Protein AF-A0A6G3S264-F1 (afdb_monomer_lite)

Secondary structure (DSSP, 8-state):
--------PPP--------GGGTT--GGGSEETTEEHHHHHHHHHH-

Structure (mmCIF, N/CA/C/O backbone):
data_AF-A0A6G3S264-F1
#
_entry.id   AF-A0A6G3S264-F1
#
loop_
_atom_site.group_PDB
_atom_site.id
_atom_site.type_symbol
_atom_site.label_atom_id
_atom_site.label_alt_id
_atom_site.label_comp_id
_atom_site.label_asym_id
_atom_site.label_entity_id
_atom_site.label_seq_id
_atom_site.pdbx_PDB_ins_code
_atom_site.Cartn_x
_atom_site.Cartn_y
_atom_site.Cartn_z
_atom_site.occupancy
_atom_site.B_iso_or_equiv
_atom_site.auth_seq_id
_atom_site.auth_comp_id
_atom_site.auth_asym_id
_atom_site.auth_atom_id
_atom_site.pdbx_PDB_model_num
ATOM 1 N N . MET A 1 1 ? -26.168 13.652 31.453 1.00 51.38 1 MET A N 1
ATOM 2 C CA . MET A 1 1 ? -26.426 12.518 30.545 1.00 51.38 1 MET A CA 1
ATOM 3 C C . MET A 1 1 ? -25.161 12.301 29.744 1.00 51.38 1 MET A C 1
ATOM 5 O O . MET A 1 1 ? -24.843 13.119 28.898 1.00 51.38 1 MET A O 1
ATOM 9 N N . THR A 1 2 ? -24.373 11.301 30.120 1.00 68.44 2 THR A N 1
ATOM 10 C CA . THR A 1 2 ? -23.154 10.903 29.415 1.00 68.44 2 THR A CA 1
ATOM 11 C C . THR A 1 2 ? -23.510 9.814 28.418 1.00 68.44 2 THR A C 1
ATOM 13 O O . THR A 1 2 ? -23.931 8.729 28.818 1.00 68.44 2 THR A O 1
ATOM 16 N N . THR A 1 3 ? -23.313 10.086 27.136 1.00 53.09 3 THR A N 1
ATOM 17 C CA . THR A 1 3 ? -23.223 9.056 26.103 1.00 53.09 3 THR A CA 1
ATOM 18 C C . THR A 1 3 ? -21.955 9.380 25.338 1.00 53.09 3 THR A C 1
ATOM 20 O O . THR A 1 3 ? -21.860 10.436 24.724 1.00 53.09 3 THR A O 1
ATOM 23 N N . GLY A 1 4 ? -20.932 8.545 25.515 1.00 63.28 4 GLY A N 1
ATOM 24 C CA . GLY A 1 4 ? -19.669 8.674 24.803 1.00 63.28 4 GLY A CA 1
ATOM 25 C C . GLY A 1 4 ? -19.904 8.358 23.337 1.00 63.28 4 GLY A C 1
ATOM 26 O O . GLY A 1 4 ? -19.883 7.196 22.945 1.00 63.28 4 GLY A O 1
ATOM 27 N N . GLU A 1 5 ? -20.179 9.388 22.553 1.00 66.75 5 GLU A N 1
ATOM 28 C CA . GLU A 1 5 ? -20.027 9.331 21.112 1.00 66.75 5 GLU A CA 1
ATOM 29 C C . GLU A 1 5 ? -18.521 9.254 20.871 1.00 66.75 5 GLU A C 1
ATOM 31 O O . GLU A 1 5 ? -17.773 10.180 21.183 1.00 66.75 5 GLU A O 1
ATOM 36 N N . THR A 1 6 ? -18.033 8.083 20.472 1.00 72.25 6 THR A N 1
ATOM 37 C CA . THR A 1 6 ? -16.667 7.980 19.969 1.00 72.25 6 THR A CA 1
ATOM 38 C C . THR A 1 6 ? -16.5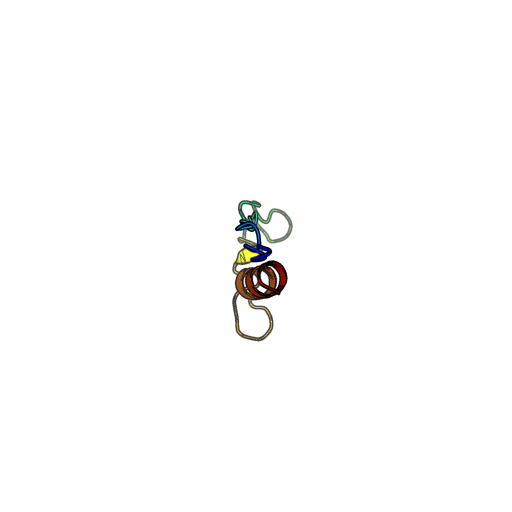98 8.860 18.733 1.00 72.25 6 THR A C 1
ATOM 40 O O . THR A 1 6 ? -17.220 8.505 17.733 1.00 72.25 6 THR A O 1
ATOM 43 N N . ASP A 1 7 ? -15.888 9.989 18.821 1.00 82.00 7 ASP A N 1
ATOM 44 C CA . ASP A 1 7 ? -15.618 10.855 17.671 1.00 82.00 7 ASP A CA 1
ATOM 45 C C . ASP A 1 7 ? -15.204 9.990 16.474 1.00 82.00 7 ASP A C 1
ATOM 47 O O . ASP A 1 7 ? -14.310 9.141 16.580 1.00 82.00 7 ASP A O 1
ATOM 51 N N . GLU A 1 8 ? -15.873 10.170 15.336 1.00 85.38 8 GLU A N 1
ATOM 52 C CA . GLU A 1 8 ? -15.546 9.432 14.122 1.00 85.38 8 GLU A CA 1
ATOM 53 C C . GLU A 1 8 ? -14.170 9.876 13.606 1.00 85.38 8 GLU A C 1
ATOM 55 O O . GLU A 1 8 ? -13.995 10.974 13.077 1.00 85.38 8 GLU A O 1
ATOM 60 N N . VAL A 1 9 ? -13.168 9.005 13.747 1.00 88.00 9 VAL A N 1
ATOM 61 C CA . VAL A 1 9 ? -11.802 9.268 13.278 1.00 88.00 9 VAL A CA 1
ATOM 62 C C . VAL A 1 9 ? -11.565 8.598 11.926 1.00 88.00 9 VAL A C 1
ATOM 64 O O . VAL A 1 9 ? -11.664 7.378 11.784 1.00 88.00 9 VAL A O 1
ATOM 67 N N . ALA A 1 10 ? -11.180 9.392 10.925 1.00 92.44 10 ALA A N 1
ATOM 68 C CA . ALA A 1 10 ? -10.780 8.887 9.616 1.00 92.44 10 ALA A CA 1
ATOM 69 C C . ALA A 1 10 ? -9.287 8.514 9.573 1.00 92.44 10 ALA A C 1
ATOM 71 O O . ALA A 1 10 ? -8.420 9.284 9.986 1.00 92.44 10 ALA A O 1
ATOM 72 N N . GLY A 1 11 ? -8.977 7.352 8.992 1.00 93.06 11 GLY A N 1
ATOM 73 C CA . GLY A 1 11 ? -7.609 6.929 8.685 1.00 93.06 11 GLY A CA 1
ATOM 74 C C . GLY A 1 11 ? -7.249 7.153 7.212 1.00 93.06 11 GLY A C 1
ATOM 75 O O . GLY A 1 11 ? -8.007 6.769 6.322 1.00 93.06 11 GLY A O 1
ATOM 76 N N . LEU A 1 12 ? -6.067 7.718 6.940 1.00 94.94 12 LEU A N 1
ATOM 77 C CA . LEU A 1 12 ? -5.539 7.927 5.585 1.00 94.94 12 LEU A CA 1
ATOM 78 C C . LEU A 1 12 ? -4.230 7.155 5.383 1.00 94.94 12 LEU A C 1
ATOM 80 O O . LEU A 1 12 ? -3.227 7.420 6.042 1.00 94.94 12 LEU A O 1
ATOM 84 N N . LEU A 1 13 ? -4.217 6.237 4.415 1.00 96.62 13 LEU A N 1
ATOM 85 C CA . LEU A 1 13 ? -3.017 5.511 4.003 1.00 96.62 13 LEU A CA 1
ATOM 86 C C . LEU A 1 13 ? -2.482 6.062 2.676 1.00 96.62 13 LEU A C 1
ATOM 88 O O . LEU A 1 13 ? -3.085 5.873 1.621 1.00 96.62 13 LEU A O 1
ATOM 92 N N . LEU A 1 14 ? -1.308 6.692 2.711 1.00 96.56 14 LEU A N 1
ATOM 93 C CA . LEU A 1 14 ? -0.644 7.200 1.510 1.00 96.56 14 LEU A CA 1
ATOM 94 C C . LEU A 1 14 ? 0.120 6.079 0.787 1.00 96.56 14 LEU A C 1
ATOM 96 O O . LEU A 1 14 ? 1.077 5.516 1.318 1.00 96.56 14 LEU A O 1
ATOM 100 N N . ALA A 1 15 ? -0.275 5.784 -0.455 1.00 96.06 15 ALA A N 1
ATOM 101 C CA . ALA A 1 15 ? 0.285 4.692 -1.262 1.00 96.06 15 ALA A CA 1
ATOM 102 C C . ALA A 1 15 ? 0.753 5.118 -2.673 1.00 96.06 15 ALA A C 1
ATOM 104 O O . ALA A 1 15 ? 0.940 4.274 -3.545 1.00 96.06 15 ALA A O 1
ATOM 105 N N . ALA A 1 16 ? 0.992 6.413 -2.903 1.00 96.19 16 ALA A N 1
ATOM 106 C CA . ALA A 1 16 ? 1.322 6.985 -4.218 1.00 96.19 16 ALA A CA 1
ATOM 107 C C . ALA A 1 16 ? 2.835 7.017 -4.553 1.00 96.19 16 ALA A C 1
ATOM 109 O O . ALA A 1 16 ? 3.291 7.795 -5.389 1.00 96.19 16 ALA A O 1
ATOM 110 N N . GLY A 1 17 ? 3.654 6.208 -3.876 1.00 96.38 17 GLY A N 1
ATOM 111 C CA . GLY A 1 17 ? 5.106 6.202 -4.075 1.00 96.38 17 GLY A CA 1
ATOM 112 C C . GLY A 1 17 ? 5.532 5.463 -5.349 1.00 96.38 17 GLY A C 1
ATOM 113 O O . GLY A 1 17 ? 5.201 4.294 -5.528 1.00 96.38 17 GLY A O 1
ATOM 114 N N . GLY A 1 18 ? 6.371 6.090 -6.179 1.00 95.94 18 GLY A N 1
ATOM 115 C CA . GLY A 1 18 ? 6.791 5.552 -7.485 1.00 95.94 18 GLY A CA 1
ATOM 116 C C . GLY A 1 18 ? 7.752 4.353 -7.476 1.00 95.94 18 GLY A C 1
ATOM 117 O O . GLY A 1 18 ? 8.297 4.019 -8.518 1.00 95.94 18 GLY A O 1
ATOM 118 N N . GLY A 1 19 ? 8.045 3.737 -6.325 1.00 96.69 19 GLY A N 1
ATOM 119 C CA . GLY A 1 19 ? 8.792 2.470 -6.284 1.00 96.69 19 GLY A CA 1
ATOM 120 C C . GLY A 1 19 ? 10.162 2.475 -6.980 1.00 96.69 19 GLY A C 1
ATOM 121 O O . GLY A 1 19 ? 10.565 1.457 -7.530 1.00 96.69 19 GLY A O 1
ATOM 122 N N . ARG A 1 20 ? 10.899 3.599 -6.978 1.00 97.00 20 ARG A N 1
ATOM 123 C CA . ARG A 1 20 ? 12.142 3.759 -7.770 1.00 97.00 20 ARG A CA 1
ATOM 124 C C . ARG A 1 20 ? 13.184 2.664 -7.518 1.00 97.00 20 ARG A C 1
ATOM 126 O O . ARG A 1 20 ? 13.747 2.125 -8.460 1.00 97.00 20 ARG A O 1
ATOM 133 N N . ARG A 1 21 ? 13.378 2.271 -6.255 1.00 96.38 21 ARG A N 1
ATOM 134 C CA . ARG A 1 21 ? 14.305 1.184 -5.866 1.00 96.38 21 ARG A CA 1
ATOM 135 C C . ARG A 1 21 ? 13.823 -0.214 -6.280 1.00 96.38 21 ARG A C 1
ATOM 137 O O . ARG A 1 21 ? 14.567 -1.174 -6.163 1.00 96.38 21 ARG A O 1
ATOM 144 N N . LEU A 1 22 ? 12.581 -0.319 -6.743 1.00 96.62 22 LEU A N 1
ATOM 145 C CA . LEU A 1 22 ? 11.943 -1.531 -7.255 1.00 96.62 22 LEU A CA 1
ATOM 146 C C . LEU A 1 22 ? 11.782 -1.478 -8.785 1.00 96.62 22 LEU A C 1
ATOM 148 O O . LEU A 1 22 ? 10.939 -2.186 -9.332 1.00 96.62 22 LEU A O 1
ATOM 152 N N . GLY A 1 23 ? 12.520 -0.599 -9.476 1.00 97.50 23 GLY A N 1
ATOM 153 C CA . GLY A 1 23 ? 12.413 -0.430 -10.929 1.00 97.50 23 GLY A CA 1
ATOM 154 C C . GLY A 1 23 ? 11.092 0.197 -11.382 1.00 97.50 23 GLY A C 1
ATOM 155 O O . GLY A 1 23 ? 10.585 -0.146 -12.442 1.00 97.50 23 GLY A O 1
ATOM 156 N N . GLY A 1 24 ? 10.484 1.061 -10.563 1.00 96.62 24 GLY A N 1
ATOM 157 C CA . GLY A 1 24 ? 9.197 1.699 -10.876 1.00 96.62 24 GLY A CA 1
ATOM 158 C C . GLY A 1 24 ? 7.971 0.867 -10.490 1.00 96.62 24 GLY A C 1
ATOM 159 O O . GLY A 1 24 ? 6.839 1.320 -10.645 1.00 96.62 24 GLY A O 1
ATOM 160 N N . ARG A 1 25 ? 8.167 -0.341 -9.948 1.00 95.31 25 ARG A N 1
ATOM 161 C CA . ARG A 1 25 ? 7.059 -1.199 -9.519 1.00 95.31 25 ARG A CA 1
ATOM 162 C C . ARG A 1 25 ? 6.371 -0.620 -8.274 1.00 95.31 25 ARG A C 1
ATOM 164 O O . ARG A 1 25 ? 7.055 -0.300 -7.297 1.00 95.31 25 ARG A O 1
ATOM 171 N N . PRO A 1 26 ? 5.031 -0.536 -8.244 1.00 96.06 26 PRO A N 1
ATOM 172 C CA . PRO A 1 26 ? 4.306 0.018 -7.105 1.00 96.06 26 PRO A CA 1
ATOM 173 C C . PRO A 1 26 ? 4.489 -0.855 -5.853 1.00 96.06 26 PRO A C 1
ATOM 175 O O . PRO A 1 26 ? 3.986 -1.976 -5.782 1.00 96.06 26 PRO A O 1
ATOM 178 N N . LYS A 1 27 ? 5.179 -0.324 -4.826 1.00 97.25 27 LYS A N 1
ATOM 179 C CA . LYS A 1 27 ? 5.472 -1.051 -3.569 1.00 97.25 27 LYS A CA 1
ATO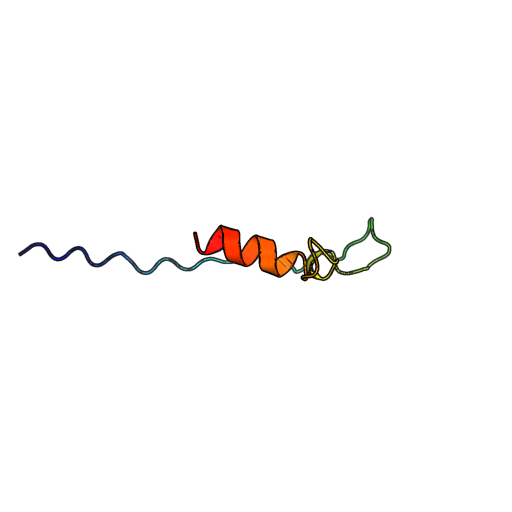M 180 C C . LYS A 1 27 ? 4.199 -1.555 -2.880 1.00 97.25 27 LYS A C 1
ATOM 182 O O . LYS A 1 27 ? 4.205 -2.627 -2.285 1.00 97.25 27 LYS A O 1
ATOM 187 N N . ALA A 1 28 ? 3.120 -0.778 -2.968 1.00 97.62 28 ALA A N 1
ATOM 188 C CA . ALA A 1 28 ? 1.829 -1.074 -2.351 1.00 97.62 28 ALA A CA 1
ATOM 189 C C . ALA A 1 28 ? 1.219 -2.407 -2.824 1.00 97.62 28 ALA A C 1
ATOM 191 O O . ALA A 1 28 ? 0.504 -3.054 -2.062 1.00 97.62 28 ALA A O 1
ATOM 192 N N . LEU A 1 29 ? 1.537 -2.831 -4.053 1.00 97.25 29 LEU A N 1
ATOM 193 C CA . LEU A 1 29 ? 0.992 -4.042 -4.670 1.00 97.25 29 LEU A CA 1
ATOM 194 C C . LEU A 1 29 ? 1.919 -5.257 -4.551 1.00 97.25 29 LEU A C 1
ATOM 196 O O . LEU A 1 29 ? 1.587 -6.329 -5.051 1.00 97.25 29 LEU A O 1
ATOM 200 N N . LEU A 1 30 ? 3.084 -5.117 -3.910 1.00 97.38 30 LEU A N 1
ATOM 201 C CA . LEU A 1 30 ? 3.974 -6.257 -3.716 1.00 97.38 30 LEU A CA 1
ATOM 202 C C . LEU A 1 30 ? 3.301 -7.325 -2.840 1.00 97.38 30 LEU A C 1
ATOM 204 O O . LEU A 1 30 ? 2.681 -6.968 -1.834 1.00 97.38 30 LEU A O 1
ATOM 208 N N . PRO A 1 31 ? 3.457 -8.621 -3.168 1.00 97.75 31 PRO A 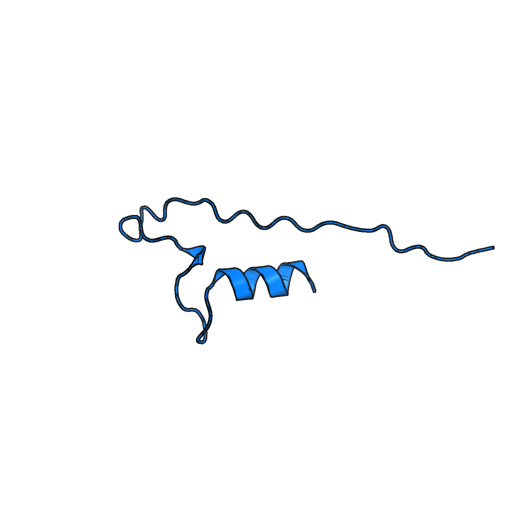N 1
ATOM 209 C CA . PRO A 1 31 ? 2.962 -9.695 -2.324 1.00 97.75 31 PRO A CA 1
ATOM 210 C C . PRO A 1 31 ? 3.626 -9.674 -0.943 1.00 97.75 31 PRO A C 1
ATOM 212 O O . PRO A 1 31 ? 4.849 -9.683 -0.813 1.00 97.75 31 PRO A O 1
ATOM 215 N N . HIS A 1 32 ? 2.806 -9.697 0.096 1.00 97.25 32 HIS A N 1
ATOM 216 C CA . HIS A 1 32 ? 3.178 -9.840 1.490 1.00 97.25 32 HIS A CA 1
ATOM 217 C C . HIS A 1 32 ? 2.214 -10.835 2.141 1.00 97.25 32 HIS A C 1
ATOM 219 O O . HIS A 1 32 ? 1.026 -10.558 2.294 1.00 97.25 32 HIS A O 1
ATOM 225 N N . ARG A 1 33 ? 2.719 -12.022 2.507 1.00 96.50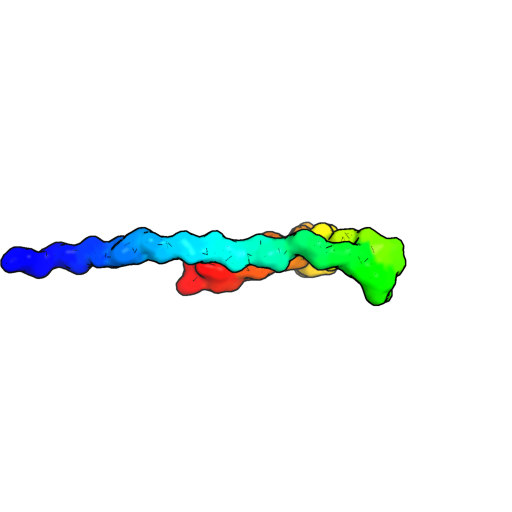 33 ARG A N 1
ATOM 226 C CA . ARG A 1 33 ? 1.913 -13.103 3.111 1.00 96.50 33 ARG A CA 1
ATOM 227 C C . ARG A 1 33 ? 0.677 -13.477 2.268 1.00 96.50 33 ARG A C 1
ATOM 229 O O . ARG A 1 33 ? -0.424 -13.620 2.789 1.00 96.50 33 ARG A O 1
ATOM 236 N N . GLY A 1 34 ? 0.860 -13.590 0.951 1.00 97.50 34 GLY A N 1
ATOM 237 C CA . GLY A 1 34 ? -0.199 -13.979 0.010 1.00 97.50 34 GLY A CA 1
ATOM 238 C C . GLY A 1 34 ? -1.209 -12.879 -0.342 1.00 97.50 34 GLY A C 1
ATOM 239 O O . GLY A 1 34 ? -2.148 -13.150 -1.081 1.00 97.50 34 GLY A O 1
ATOM 240 N N . ARG A 1 35 ? -1.031 -11.648 0.153 1.00 98.06 35 ARG A N 1
ATOM 241 C CA . ARG A 1 35 ?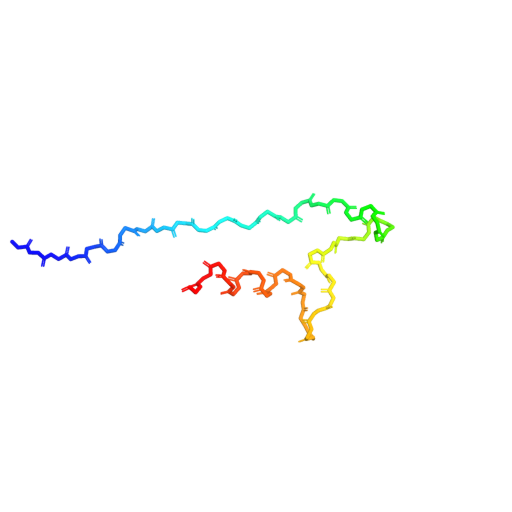 -1.891 -10.486 -0.141 1.00 98.06 35 ARG A CA 1
ATOM 242 C C . ARG A 1 35 ? -1.048 -9.269 -0.533 1.00 98.06 35 ARG A C 1
ATOM 244 O O . ARG A 1 35 ? 0.134 -9.240 -0.205 1.00 98.06 35 ARG A O 1
ATOM 251 N N . PRO A 1 36 ? -1.595 -8.253 -1.214 1.00 98.12 36 PRO A N 1
ATOM 252 C CA . PRO A 1 36 ? -0.894 -6.991 -1.436 1.00 98.12 36 PRO A CA 1
ATOM 253 C C . PRO A 1 36 ? -0.439 -6.340 -0.121 1.00 98.12 36 PRO A C 1
ATOM 255 O O . PRO A 1 36 ? -1.184 -6.313 0.859 1.00 98.12 36 PRO A O 1
ATOM 258 N N . LEU A 1 37 ? 0.760 -5.754 -0.104 1.00 97.31 37 LEU A N 1
ATOM 259 C CA . LEU A 1 37 ? 1.317 -5.054 1.061 1.00 97.31 37 LEU A CA 1
ATOM 260 C C . LEU A 1 37 ? 0.364 -3.988 1.630 1.00 97.31 37 LEU A C 1
ATOM 262 O O . LEU A 1 37 ? 0.297 -3.808 2.845 1.00 97.31 37 LEU A O 1
ATOM 266 N N . VAL A 1 38 ? -0.387 -3.297 0.768 1.00 97.38 38 VAL A N 1
ATOM 267 C CA . VAL A 1 38 ? -1.364 -2.278 1.182 1.00 97.38 38 VAL A CA 1
ATOM 268 C C . VAL A 1 38 ? -2.461 -2.842 2.092 1.00 97.38 38 VAL A C 1
ATOM 270 O O . VAL A 1 38 ? -2.893 -2.151 3.009 1.00 97.38 38 VAL A O 1
ATOM 273 N N . GLU A 1 39 ? -2.854 -4.111 1.934 1.00 97.56 39 GLU A N 1
ATOM 274 C CA . GLU A 1 39 ? -3.852 -4.733 2.814 1.00 97.56 39 GLU A CA 1
ATOM 275 C C . GLU A 1 39 ? -3.340 -4.885 4.245 1.00 97.56 39 GLU A C 1
ATOM 277 O O . GLU A 1 39 ? -4.104 -4.730 5.197 1.00 97.56 39 GLU A O 1
ATOM 282 N N . HIS A 1 40 ? -2.048 -5.169 4.415 1.00 97.25 40 HIS A N 1
ATOM 283 C CA . HIS A 1 40 ? -1.454 -5.236 5.745 1.00 97.25 40 HIS A CA 1
ATOM 284 C C . HIS A 1 40 ? -1.522 -3.871 6.441 1.00 97.25 40 HIS A C 1
ATOM 286 O O . HIS A 1 40 ? -1.941 -3.800 7.591 1.00 97.25 40 HIS A O 1
ATOM 292 N N . ALA A 1 41 ? -1.195 -2.795 5.722 1.00 96.62 41 ALA A N 1
ATOM 293 C CA . ALA A 1 41 ? -1.241 -1.439 6.258 1.00 96.62 41 ALA A CA 1
ATOM 294 C C . ALA A 1 41 ? -2.672 -0.978 6.587 1.00 96.62 41 ALA A C 1
ATOM 296 O O . ALA A 1 41 ? -2.883 -0.367 7.630 1.00 96.62 41 ALA A O 1
ATOM 297 N N . VAL A 1 42 ? -3.668 -1.319 5.760 1.00 97.19 42 VAL A N 1
ATOM 298 C CA . VAL A 1 42 ? -5.082 -1.021 6.059 1.00 97.19 42 VAL A CA 1
ATOM 299 C C . VAL A 1 42 ? -5.537 -1.704 7.349 1.00 97.19 42 VAL A C 1
ATOM 301 O O . VAL A 1 42 ? -6.254 -1.092 8.134 1.00 97.19 42 VAL A O 1
ATOM 304 N N . ARG A 1 43 ? -5.111 -2.949 7.599 1.00 95.88 43 ARG A N 1
ATOM 305 C CA . ARG A 1 43 ? -5.430 -3.641 8.859 1.00 95.88 43 ARG A CA 1
ATOM 306 C C . ARG A 1 43 ? -4.818 -2.944 10.068 1.00 95.88 43 ARG A C 1
ATOM 308 O O . ARG A 1 43 ? -5.479 -2.872 11.090 1.00 95.88 43 ARG A O 1
ATOM 315 N N . THR A 1 44 ? -3.605 -2.410 9.938 1.00 94.88 44 THR A N 1
ATOM 316 C CA . THR A 1 44 ? -2.960 -1.633 11.005 1.00 94.88 44 THR A CA 1
ATOM 317 C C . THR A 1 44 ? -3.685 -0.319 11.283 1.00 94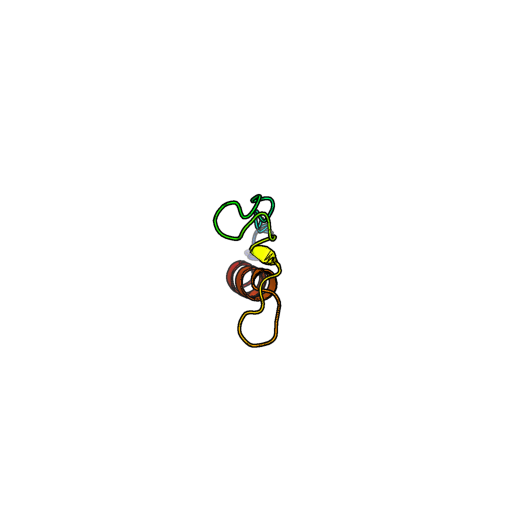.88 44 THR A C 1
ATOM 319 O O . THR A 1 44 ? -3.813 0.054 12.435 1.00 94.88 44 THR A O 1
ATOM 322 N N . VAL A 1 45 ? -4.173 0.377 10.251 1.00 92.94 45 VAL A N 1
ATOM 323 C CA . VAL A 1 45 ? -4.879 1.667 10.405 1.00 92.94 45 VAL A CA 1
ATOM 324 C C . VAL A 1 45 ? -6.279 1.505 11.015 1.00 92.94 45 VAL A C 1
ATOM 326 O O . VAL A 1 45 ? -6.822 2.460 11.555 1.00 92.94 45 VAL A O 1
ATOM 329 N N . ARG A 1 46 ? -6.882 0.316 10.906 1.00 89.88 46 ARG A N 1
ATOM 330 C CA . ARG A 1 46 ? -8.220 0.013 11.442 1.00 89.88 46 ARG A CA 1
ATOM 331 C C . ARG A 1 46 ? -8.225 -0.531 12.876 1.00 89.88 46 ARG A C 1
ATOM 333 O O . ARG A 1 46 ? -9.314 -0.642 13.430 1.00 89.88 46 ARG A O 1
ATOM 340 N N . ALA A 1 47 ? -7.076 -0.964 13.395 1.00 74.62 47 ALA A N 1
ATOM 341 C CA . ALA A 1 47 ? -6.938 -1.545 14.732 1.00 74.62 47 ALA A CA 1
ATOM 342 C C . ALA A 1 47 ? -6.678 -0.452 15.770 1.00 74.62 47 ALA A C 1
ATOM 344 O O . ALA A 1 47 ? -7.191 -0.610 16.897 1.00 74.62 47 ALA A O 1
#

Foldseek 3Di:
DDDDPPPDDDDDDDQPDQCVVVVRDRQQQDDDPNGGVVVVVVVVRVD

Radius of gyration: 16.07 Å; chains: 1; bounding box: 41×26×42 Å

pLDDT: mean 90.79, std 11.98, range [51.38, 98.12]

Sequence (47 aa):
MTTGETDEVAGLLLAAGGGRRLGGRPKALLPHRGRPLVEHAVRTVRA